Protein AF-A0A1W9TL95-F1 (afdb_monomer_lite)

pLDDT: mean 80.39, std 17.52, range [37.44, 97.69]

Structure (mmCIF, N/CA/C/O backbone):
data_AF-A0A1W9TL95-F1
#
_entry.id   AF-A0A1W9TL95-F1
#
loop_
_atom_site.group_PDB
_atom_site.id
_atom_site.type_symbol
_atom_site.label_atom_id
_atom_site.label_alt_id
_atom_site.label_comp_id
_atom_site.label_asym_id
_atom_site.label_entity_id
_atom_site.label_seq_id
_atom_site.pdbx_PDB_ins_code
_atom_site.Cartn_x
_atom_site.Cartn_y
_atom_site.Cartn_z
_atom_site.occupancy
_atom_site.B_iso_or_equiv
_atom_site.auth_seq_id
_atom_site.auth_comp_id
_atom_site.auth_asym_id
_atom_site.auth_atom_id
_atom_site.pdbx_PDB_model_num
ATOM 1 N N . MET A 1 1 ? 58.062 12.769 -72.456 1.00 78.00 1 MET A N 1
ATOM 2 C CA . MET A 1 1 ? 57.860 13.323 -71.099 1.00 78.00 1 MET A CA 1
ATOM 3 C C . MET A 1 1 ? 56.479 13.954 -70.955 1.00 78.00 1 MET A C 1
ATOM 5 O O . MET A 1 1 ? 55.714 13.488 -70.127 1.00 78.00 1 MET A O 1
ATOM 9 N N . GLU A 1 2 ? 56.095 14.907 -71.807 1.00 88.25 2 GLU A N 1
ATOM 10 C CA . GLU A 1 2 ? 54.800 15.620 -71.715 1.00 88.25 2 GLU A CA 1
ATOM 11 C C . GLU A 1 2 ? 53.556 14.712 -71.725 1.00 88.25 2 GLU A C 1
ATOM 13 O O . GLU A 1 2 ? 52.684 14.845 -70.870 1.00 88.25 2 GLU A O 1
ATOM 18 N N . LYS A 1 3 ? 53.498 13.715 -72.622 1.00 90.19 3 LYS A N 1
ATOM 19 C CA . LYS A 1 3 ? 52.373 12.758 -72.678 1.00 90.19 3 LYS A CA 1
ATOM 20 C C . LYS A 1 3 ? 52.212 11.932 -71.394 1.00 90.19 3 LYS A C 1
ATOM 22 O O . LYS A 1 3 ? 51.095 11.588 -71.029 1.00 90.19 3 LYS A O 1
ATOM 27 N N . LEU A 1 4 ? 53.313 11.632 -70.702 1.00 90.00 4 LEU A N 1
ATOM 28 C CA . LEU A 1 4 ? 53.300 10.856 -69.458 1.00 90.00 4 LEU A CA 1
ATOM 29 C C . LEU A 1 4 ? 52.740 11.691 -68.297 1.00 90.00 4 LEU A C 1
ATOM 31 O O . LEU A 1 4 ? 51.925 11.198 -67.525 1.00 90.00 4 LEU A O 1
ATOM 35 N N . ILE A 1 5 ? 53.105 12.976 -68.237 1.00 90.81 5 ILE A N 1
ATOM 36 C CA . ILE A 1 5 ? 52.559 13.937 -67.265 1.00 90.81 5 ILE A CA 1
ATOM 37 C C . ILE A 1 5 ? 51.045 14.097 -67.463 1.00 90.81 5 ILE A C 1
ATOM 39 O O . ILE A 1 5 ? 50.292 14.081 -66.492 1.00 90.81 5 ILE A O 1
ATOM 43 N N . LEU A 1 6 ? 50.587 14.178 -68.717 1.00 93.00 6 LEU A N 1
ATOM 44 C CA . LEU A 1 6 ? 49.164 14.291 -69.041 1.00 93.00 6 LEU A CA 1
ATOM 45 C C . LEU A 1 6 ? 48.363 13.048 -68.609 1.00 93.00 6 LEU A C 1
ATOM 47 O O . LEU A 1 6 ? 47.299 13.186 -68.011 1.00 93.00 6 LEU A O 1
ATOM 51 N N . ILE A 1 7 ? 48.894 11.841 -68.835 1.00 93.00 7 ILE A N 1
ATOM 52 C CA . ILE A 1 7 ? 48.259 10.586 -68.394 1.00 93.00 7 ILE A CA 1
ATOM 53 C C . ILE A 1 7 ? 48.164 10.520 -66.862 1.00 93.00 7 ILE A C 1
ATOM 55 O O . ILE A 1 7 ? 47.112 10.170 -66.327 1.00 93.00 7 ILE A O 1
ATOM 59 N N . ILE A 1 8 ? 49.228 10.901 -66.148 1.00 92.56 8 ILE A N 1
ATOM 60 C CA . ILE A 1 8 ? 49.240 10.933 -64.677 1.00 92.56 8 ILE A CA 1
ATOM 61 C C . ILE A 1 8 ? 48.211 11.941 -64.146 1.00 92.56 8 ILE A C 1
ATOM 63 O O . ILE A 1 8 ? 47.468 11.622 -63.220 1.00 92.56 8 ILE A O 1
ATOM 67 N N . GLY A 1 9 ? 48.111 13.127 -64.756 1.00 92.19 9 GLY A N 1
ATOM 68 C CA . GLY A 1 9 ? 47.120 14.140 -64.380 1.00 92.19 9 GLY A CA 1
ATOM 69 C C . GLY A 1 9 ? 45.675 13.654 -64.539 1.00 92.19 9 GLY A C 1
ATOM 70 O O . GLY A 1 9 ? 44.853 13.853 -63.643 1.00 92.19 9 GLY A O 1
ATOM 71 N N . ILE A 1 10 ? 45.380 12.946 -65.635 1.00 9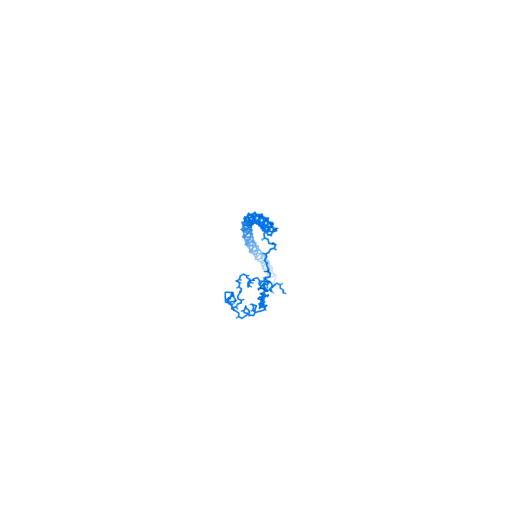3.44 10 ILE A N 1
ATOM 72 C CA . ILE A 1 10 ? 44.067 12.320 -65.857 1.00 93.44 10 ILE A CA 1
ATOM 73 C C . ILE A 1 10 ? 43.791 11.258 -64.788 1.00 93.44 10 ILE A C 1
ATOM 75 O O . ILE A 1 10 ? 42.703 11.230 -64.214 1.00 93.44 10 ILE A O 1
ATOM 79 N N . PHE A 1 11 ? 44.778 10.418 -64.470 1.00 93.50 11 PHE A N 1
ATOM 80 C CA . PHE A 1 11 ? 44.615 9.358 -63.477 1.00 93.50 11 PHE A CA 1
ATOM 81 C C . PHE A 1 11 ? 44.341 9.913 -62.073 1.00 93.50 11 PHE A C 1
ATOM 83 O O . PHE A 1 11 ? 43.449 9.425 -61.383 1.00 93.50 11 PHE A O 1
ATOM 90 N N . ILE A 1 12 ? 45.045 10.977 -61.672 1.00 92.88 12 ILE A N 1
ATOM 91 C CA . ILE A 1 12 ? 44.816 11.664 -60.393 1.00 92.88 12 ILE A CA 1
ATOM 92 C C . ILE A 1 12 ? 43.401 12.249 -60.344 1.00 92.88 12 ILE A C 1
ATOM 94 O O . ILE A 1 12 ? 42.707 12.068 -59.348 1.00 92.88 12 ILE A O 1
ATOM 98 N N . SER A 1 13 ? 42.942 12.890 -61.423 1.00 90.12 13 SER A N 1
ATOM 99 C CA . SER A 1 13 ? 41.594 13.466 -61.487 1.00 90.12 13 SER A CA 1
ATOM 100 C C . SER A 1 13 ? 40.501 12.397 -61.352 1.00 90.12 13 SER A C 1
ATOM 102 O O . SER A 1 13 ? 39.572 12.556 -60.556 1.00 90.12 13 SER A O 1
ATOM 104 N N . ILE A 1 14 ? 40.651 11.268 -62.054 1.00 92.25 14 ILE A N 1
ATOM 105 C CA . ILE A 1 14 ? 39.731 10.124 -61.956 1.00 92.25 14 ILE A CA 1
ATOM 106 C C . ILE A 1 14 ? 39.761 9.524 -60.544 1.00 92.25 14 ILE A C 1
ATOM 108 O O . ILE A 1 14 ? 38.710 9.237 -59.969 1.00 92.25 14 ILE A O 1
ATOM 112 N N . PHE A 1 15 ? 40.949 9.375 -59.954 1.00 91.62 15 PHE A N 1
ATOM 113 C CA . PHE A 1 15 ? 41.109 8.842 -58.604 1.00 91.62 15 PHE A CA 1
ATOM 114 C C . PHE A 1 15 ? 40.469 9.750 -57.541 1.00 91.62 15 PHE A C 1
ATOM 116 O O . PHE A 1 15 ? 39.756 9.266 -56.662 1.00 91.62 15 PHE A O 1
ATOM 123 N N . SER A 1 16 ? 40.635 11.073 -57.650 1.00 89.25 16 SER A N 1
ATOM 124 C CA . SER A 1 16 ? 39.963 12.040 -56.774 1.00 89.25 16 SER A CA 1
ATOM 125 C C . SER A 1 16 ? 38.438 11.974 -56.900 1.00 89.25 16 SER A C 1
ATOM 127 O O . SER A 1 16 ? 37.739 12.036 -55.887 1.00 89.25 16 SER A O 1
ATOM 129 N N . LEU A 1 17 ? 37.910 11.796 -58.116 1.00 89.06 17 LEU A N 1
ATOM 130 C CA . LEU A 1 17 ? 36.471 11.645 -58.343 1.00 89.06 17 LEU A CA 1
ATOM 131 C C . LEU A 1 17 ? 35.924 10.360 -57.696 1.00 89.06 17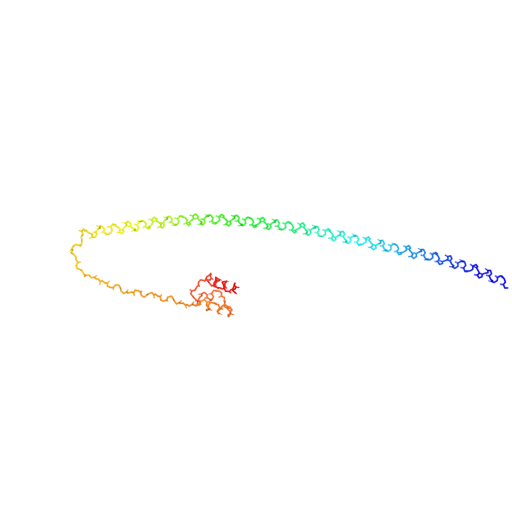 LEU A C 1
ATOM 133 O O . LEU A 1 17 ? 34.884 10.395 -57.034 1.00 89.06 17 LEU A O 1
ATOM 137 N N . LEU A 1 18 ? 36.650 9.244 -57.824 1.00 86.56 18 LEU A N 1
ATOM 138 C CA . LEU A 1 18 ? 36.310 7.968 -57.185 1.00 86.56 18 LEU A CA 1
ATOM 139 C C . LEU A 1 18 ? 36.278 8.082 -55.655 1.00 86.56 18 LEU A C 1
ATOM 141 O O . LEU A 1 18 ? 35.328 7.613 -55.029 1.00 86.56 18 LEU A O 1
ATOM 145 N N . LEU A 1 19 ? 37.255 8.757 -55.039 1.00 86.75 19 LEU A N 1
ATOM 146 C CA . LEU A 1 19 ? 37.269 8.976 -53.586 1.00 86.75 19 LEU A CA 1
ATOM 147 C C . LEU A 1 19 ? 36.057 9.782 -53.094 1.00 86.75 19 LEU A C 1
ATOM 149 O O . LEU A 1 19 ? 35.512 9.483 -52.027 1.00 86.75 19 LEU A O 1
ATOM 153 N N . ILE A 1 20 ? 35.603 10.777 -53.864 1.00 83.00 20 ILE A N 1
ATOM 154 C CA . ILE A 1 20 ? 34.402 11.561 -53.538 1.00 83.00 20 ILE A CA 1
ATOM 155 C C . ILE A 1 20 ? 33.140 10.689 -53.616 1.00 83.00 20 ILE A C 1
ATOM 157 O O . ILE A 1 20 ? 32.278 10.801 -52.741 1.00 83.00 20 ILE A O 1
ATOM 161 N N . LEU A 1 21 ? 33.039 9.807 -54.617 1.00 81.19 21 LEU A N 1
ATOM 162 C CA . LEU A 1 21 ? 31.922 8.864 -54.752 1.00 81.19 21 LEU A CA 1
ATOM 163 C C . LEU A 1 21 ? 31.870 7.890 -53.565 1.00 81.19 21 LEU A C 1
ATOM 165 O O . LEU A 1 21 ? 30.857 7.842 -52.867 1.00 81.19 21 LEU A O 1
ATOM 169 N N . PHE A 1 22 ? 32.986 7.232 -53.233 1.00 80.56 22 PHE A N 1
ATOM 170 C CA . PHE A 1 22 ? 33.051 6.323 -52.079 1.00 80.56 22 PHE A CA 1
ATOM 171 C C . PHE A 1 22 ? 32.797 7.024 -50.733 1.00 80.56 22 PHE A C 1
ATOM 173 O O . PHE A 1 22 ? 32.250 6.427 -49.805 1.00 80.56 22 PHE A O 1
ATOM 180 N N . SER A 1 23 ? 33.167 8.302 -50.606 1.00 75.00 23 SER A N 1
ATOM 181 C CA . SER A 1 23 ? 32.905 9.087 -49.392 1.00 75.00 23 SER A CA 1
ATOM 182 C C . SER A 1 23 ? 31.423 9.434 -49.214 1.00 75.00 23 SER A C 1
ATOM 184 O O . SER A 1 23 ? 30.957 9.560 -48.079 1.00 75.00 23 SER A O 1
ATOM 186 N N . LYS A 1 24 ? 30.665 9.593 -50.309 1.00 72.81 24 LYS A N 1
ATOM 187 C CA . LYS A 1 24 ? 29.214 9.836 -50.251 1.00 72.81 24 LYS A CA 1
ATOM 188 C C . LYS A 1 24 ? 28.451 8.599 -49.785 1.00 72.81 24 LYS A C 1
ATOM 190 O O . LYS A 1 24 ? 27.564 8.739 -48.943 1.00 72.81 24 LYS A O 1
ATOM 195 N N . ASP A 1 25 ? 28.838 7.416 -50.251 1.00 69.69 25 ASP A N 1
ATOM 196 C CA . ASP A 1 25 ? 28.181 6.167 -49.854 1.00 69.69 25 ASP A CA 1
ATOM 197 C C . ASP A 1 25 ? 28.369 5.877 -48.363 1.00 69.69 25 ASP A C 1
ATOM 199 O O . ASP A 1 25 ? 27.389 5.609 -47.670 1.00 69.69 25 ASP A O 1
ATOM 203 N N . LYS A 1 26 ? 29.583 6.075 -47.826 1.00 71.94 26 LYS A N 1
ATOM 204 C CA . LYS A 1 26 ? 29.847 5.941 -46.379 1.00 71.94 26 LYS A CA 1
ATOM 205 C C . LYS A 1 26 ? 29.021 6.905 -45.523 1.00 71.94 26 LYS A C 1
ATOM 207 O O . LYS A 1 26 ? 28.575 6.551 -44.435 1.00 71.94 26 LYS A O 1
ATOM 212 N N . LYS A 1 27 ? 28.806 8.141 -45.994 1.00 70.88 27 LYS A N 1
ATOM 213 C CA . LYS A 1 27 ? 27.940 9.101 -45.289 1.00 70.88 27 LYS A CA 1
ATOM 214 C C . LYS A 1 27 ? 26.485 8.642 -45.299 1.00 70.88 27 LYS A C 1
ATOM 216 O O . LYS A 1 27 ? 25.827 8.731 -44.269 1.00 70.88 27 LYS A O 1
ATOM 221 N N . LYS A 1 28 ? 25.994 8.128 -46.430 1.00 72.38 28 LYS A N 1
ATOM 222 C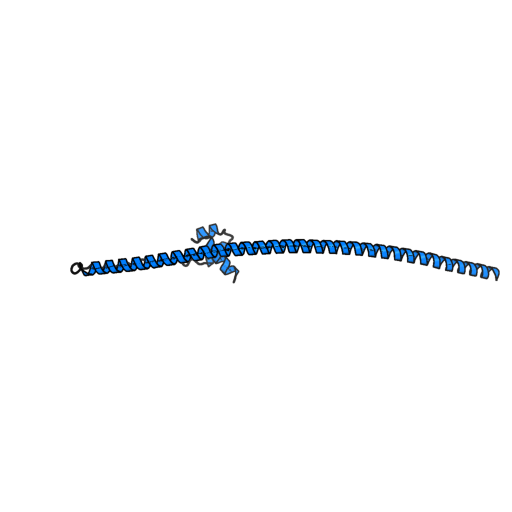 CA . LYS A 1 28 ? 24.617 7.639 -46.555 1.00 72.38 28 LYS A CA 1
ATOM 223 C C . LYS A 1 28 ? 24.357 6.424 -45.659 1.00 72.38 28 LYS A C 1
ATOM 225 O O . LYS A 1 28 ? 23.332 6.404 -44.988 1.00 72.38 28 LYS A O 1
ATOM 230 N N . THR A 1 29 ? 25.287 5.467 -45.594 1.00 70.88 29 THR A N 1
ATOM 231 C CA . THR A 1 29 ? 25.170 4.297 -44.703 1.00 70.88 29 THR A CA 1
ATOM 232 C C . THR A 1 29 ? 25.194 4.693 -43.229 1.00 70.88 29 THR A C 1
ATOM 234 O O . THR A 1 29 ? 24.380 4.202 -42.459 1.00 70.88 29 THR A O 1
ATOM 237 N N . ASN A 1 30 ? 26.055 5.638 -42.833 1.00 69.38 30 ASN A N 1
ATOM 238 C CA . ASN A 1 30 ? 26.096 6.114 -41.446 1.00 69.38 30 ASN A CA 1
ATOM 239 C C . ASN A 1 30 ? 24.809 6.851 -41.043 1.00 69.38 30 ASN A C 1
ATOM 241 O O . ASN A 1 30 ? 24.344 6.696 -39.920 1.00 69.38 30 ASN A O 1
ATOM 245 N N . ILE A 1 31 ? 24.222 7.638 -41.951 1.00 73.44 31 ILE A N 1
ATOM 246 C CA . ILE A 1 31 ? 22.945 8.322 -41.698 1.00 73.44 31 ILE A CA 1
ATOM 247 C C . ILE A 1 31 ? 21.804 7.306 -41.552 1.00 73.44 31 ILE A C 1
ATOM 249 O O . ILE A 1 31 ? 20.981 7.461 -40.656 1.00 73.44 31 ILE A O 1
ATOM 253 N N . LEU A 1 32 ? 21.763 6.264 -42.393 1.00 75.81 32 LEU A N 1
ATOM 254 C CA . LEU A 1 32 ? 20.730 5.226 -42.307 1.00 75.81 32 LEU A CA 1
ATOM 255 C C . LEU A 1 32 ? 20.806 4.469 -40.973 1.00 75.81 32 LEU A C 1
ATOM 257 O O . LEU A 1 32 ? 19.805 4.393 -40.269 1.00 75.81 32 LEU A O 1
ATOM 261 N N . ASN A 1 33 ? 22.005 4.016 -40.589 1.00 77.12 33 ASN A N 1
ATOM 262 C CA . ASN A 1 33 ? 22.218 3.298 -39.330 1.00 77.12 33 ASN A CA 1
ATOM 263 C C . ASN A 1 33 ? 21.869 4.165 -38.111 1.00 77.12 33 ASN A C 1
ATOM 265 O O . ASN A 1 33 ? 21.245 3.686 -37.173 1.00 77.12 33 ASN A O 1
ATOM 269 N N . ASN A 1 34 ? 22.231 5.452 -38.120 1.00 78.75 34 ASN A N 1
ATOM 270 C CA . ASN A 1 34 ? 21.892 6.356 -37.018 1.00 78.75 34 ASN A CA 1
ATOM 271 C C . ASN A 1 34 ? 20.378 6.590 -36.905 1.00 78.75 34 ASN A C 1
ATOM 273 O O . ASN A 1 34 ? 19.864 6.701 -35.795 1.00 78.75 34 ASN A O 1
ATOM 277 N N . ASN A 1 35 ? 19.664 6.653 -38.032 1.00 82.12 35 ASN A N 1
ATOM 278 C CA . ASN A 1 35 ? 18.208 6.778 -38.031 1.00 82.12 35 ASN A CA 1
ATOM 279 C C . ASN A 1 35 ? 17.532 5.493 -37.530 1.00 82.12 35 ASN A C 1
ATOM 281 O O . ASN A 1 35 ? 16.556 5.577 -36.793 1.00 82.12 35 ASN A O 1
ATOM 285 N N . GLU A 1 36 ? 18.051 4.317 -37.893 1.00 85.31 36 GLU A N 1
ATOM 286 C CA . GLU A 1 36 ? 17.560 3.032 -37.378 1.00 85.31 36 GLU A CA 1
ATOM 287 C C . GLU A 1 36 ? 17.754 2.923 -35.862 1.00 85.31 36 GLU A C 1
ATOM 289 O O . GLU A 1 36 ? 16.785 2.652 -35.156 1.00 85.31 36 GLU A O 1
ATOM 294 N N . ILE A 1 37 ? 18.949 3.254 -35.355 1.00 85.88 37 ILE A N 1
ATOM 295 C CA . ILE A 1 37 ? 19.232 3.291 -33.911 1.00 85.88 37 ILE A CA 1
ATOM 296 C C . ILE A 1 37 ? 18.308 4.291 -33.201 1.00 85.88 37 ILE A C 1
ATOM 298 O O . ILE A 1 37 ? 17.777 3.990 -32.137 1.00 85.88 37 ILE A O 1
ATOM 302 N N . SER A 1 38 ? 18.082 5.476 -33.781 1.00 89.94 38 SER A N 1
ATOM 303 C CA . SER A 1 38 ? 17.174 6.475 -33.200 1.00 89.94 38 SER A CA 1
ATOM 304 C C . SER A 1 38 ? 15.734 5.963 -33.117 1.00 89.94 38 SER A C 1
ATOM 306 O O . SER A 1 38 ? 15.080 6.158 -32.096 1.00 89.94 38 SER A O 1
ATOM 308 N N . ASN A 1 39 ? 15.244 5.292 -34.162 1.00 90.38 39 ASN A N 1
ATOM 309 C CA . ASN A 1 39 ? 13.892 4.735 -34.187 1.00 90.38 39 ASN A CA 1
ATOM 310 C C . ASN A 1 39 ? 13.724 3.592 -33.175 1.00 90.38 39 ASN A C 1
ATOM 312 O O . ASN A 1 39 ? 12.688 3.503 -32.520 1.00 90.38 39 ASN A O 1
ATOM 316 N N . GLU A 1 40 ? 14.731 2.728 -33.036 1.00 93.19 40 GLU A N 1
ATOM 317 C CA . GLU A 1 40 ? 14.739 1.656 -32.035 1.00 93.19 40 GLU A CA 1
ATOM 318 C C . GLU A 1 40 ? 14.672 2.234 -30.615 1.00 93.19 40 GLU A C 1
ATOM 320 O O . GLU A 1 40 ? 13.820 1.838 -29.821 1.00 93.19 40 GLU A O 1
ATOM 325 N N . LEU A 1 41 ? 15.473 3.265 -30.334 1.00 92.31 41 LEU A N 1
ATOM 326 C CA . LEU A 1 41 ? 15.485 3.939 -29.034 1.00 92.31 41 LEU A CA 1
ATOM 327 C C . LEU A 1 41 ? 14.151 4.642 -28.722 1.00 92.31 41 LEU A C 1
ATOM 329 O O . LEU A 1 41 ? 13.696 4.648 -27.577 1.00 92.31 41 LEU A O 1
ATOM 333 N N . GLU A 1 42 ? 13.498 5.224 -29.732 1.00 93.69 42 GLU A N 1
ATOM 334 C CA . GLU A 1 42 ? 12.162 5.815 -29.588 1.00 93.69 42 GLU A CA 1
ATOM 335 C C . GLU A 1 42 ? 11.088 4.765 -29.271 1.00 93.69 42 GLU A C 1
ATOM 337 O O . GLU A 1 42 ? 10.197 5.024 -28.451 1.00 93.69 42 GLU A O 1
ATOM 342 N N . LEU A 1 43 ? 11.168 3.582 -29.889 1.00 94.44 43 LEU A N 1
ATOM 343 C CA . LEU A 1 43 ? 10.261 2.467 -29.610 1.00 94.44 43 LEU A CA 1
ATOM 344 C C . LEU A 1 43 ? 10.452 1.943 -28.185 1.00 94.44 43 LEU A C 1
ATOM 346 O O . LEU A 1 43 ? 9.472 1.848 -27.446 1.00 94.44 43 LEU A O 1
ATOM 350 N N . GLU A 1 44 ? 11.694 1.697 -27.766 1.00 93.94 44 GLU A N 1
ATOM 351 C CA . GLU A 1 44 ? 11.999 1.269 -26.396 1.00 93.94 44 GLU A CA 1
ATOM 352 C C . GLU A 1 44 ? 11.516 2.291 -25.360 1.00 93.94 44 GLU A C 1
ATOM 354 O O . GLU A 1 44 ? 10.884 1.932 -24.363 1.00 93.94 44 GLU A O 1
ATOM 359 N N . TYR A 1 45 ? 11.747 3.585 -25.610 1.00 95.19 45 TYR A N 1
ATOM 360 C CA . TYR A 1 45 ? 11.279 4.647 -24.722 1.00 95.19 45 TYR A CA 1
ATOM 361 C C . TYR A 1 45 ? 9.750 4.682 -24.622 1.00 95.19 45 TYR A C 1
ATOM 363 O O . TYR A 1 45 ? 9.192 4.872 -23.536 1.00 95.19 45 TYR A O 1
ATOM 371 N N . ARG A 1 46 ? 9.048 4.489 -25.744 1.00 95.75 46 ARG A N 1
ATOM 372 C CA . ARG A 1 46 ? 7.584 4.427 -25.771 1.00 95.75 46 ARG A CA 1
ATOM 373 C C . ARG A 1 46 ? 7.059 3.226 -24.987 1.00 95.75 46 ARG A C 1
ATOM 375 O O . ARG A 1 46 ? 6.102 3.389 -24.229 1.00 95.75 46 ARG A O 1
ATOM 382 N N . ASP A 1 47 ? 7.670 2.060 -25.144 1.00 96.75 47 ASP A N 1
ATOM 383 C CA . ASP A 1 47 ? 7.262 0.849 -24.434 1.00 96.75 47 ASP A CA 1
ATOM 384 C C . ASP A 1 47 ? 7.507 0.976 -22.933 1.00 96.75 47 ASP A C 1
ATOM 386 O O . ASP A 1 47 ? 6.599 0.714 -22.140 1.00 96.75 47 ASP A O 1
ATOM 390 N N . LEU A 1 48 ? 8.670 1.495 -22.533 1.00 96.50 48 LEU A N 1
ATOM 391 C CA . LEU A 1 48 ? 8.963 1.792 -21.133 1.00 96.50 48 LEU A CA 1
ATOM 392 C C . LEU A 1 48 ? 7.955 2.792 -20.554 1.00 96.50 48 LEU A C 1
ATOM 394 O O . LEU A 1 48 ? 7.428 2.594 -19.460 1.00 96.50 48 LEU A O 1
ATOM 398 N N . LYS A 1 49 ? 7.628 3.851 -21.301 1.00 97.12 49 LYS A N 1
ATOM 399 C CA . LYS A 1 49 ? 6.618 4.830 -20.889 1.00 97.12 49 LYS A CA 1
ATOM 400 C C . LYS A 1 49 ? 5.247 4.181 -20.682 1.00 97.12 49 LYS A C 1
ATOM 402 O O . LYS A 1 49 ? 4.574 4.511 -19.708 1.00 97.12 49 LYS A O 1
ATOM 407 N N . ASN A 1 50 ? 4.834 3.268 -21.560 1.00 97.31 50 ASN A N 1
ATOM 408 C CA . ASN A 1 50 ? 3.567 2.550 -21.410 1.00 97.31 50 ASN A CA 1
ATOM 409 C C . ASN A 1 50 ? 3.577 1.649 -20.169 1.00 97.31 50 ASN A C 1
ATOM 411 O O . ASN A 1 50 ? 2.635 1.707 -19.383 1.00 97.31 50 ASN A O 1
ATOM 415 N N . GLN A 1 51 ? 4.665 0.911 -19.931 1.00 97.62 51 GLN A N 1
ATOM 416 C CA . GLN A 1 51 ? 4.820 0.082 -18.731 1.00 97.62 51 GLN A CA 1
ATOM 417 C C . GLN A 1 51 ? 4.741 0.915 -17.445 1.00 97.62 51 GLN A C 1
ATOM 419 O O . GLN A 1 51 ? 4.057 0.529 -16.501 1.00 97.62 51 GLN A O 1
ATOM 424 N N . ILE A 1 52 ? 5.380 2.092 -17.414 1.00 96.75 52 ILE A N 1
ATOM 425 C CA . ILE A 1 52 ? 5.293 3.014 -16.271 1.00 96.75 52 ILE A CA 1
ATOM 426 C C . ILE A 1 52 ? 3.853 3.496 -16.066 1.00 96.75 52 ILE A C 1
ATOM 428 O O . ILE A 1 52 ? 3.384 3.570 -14.928 1.00 96.75 52 ILE A O 1
ATOM 432 N N . LEU A 1 53 ? 3.137 3.833 -17.143 1.00 97.19 53 LEU A N 1
ATOM 433 C CA . LEU A 1 53 ? 1.743 4.270 -17.054 1.00 97.19 53 LEU A CA 1
ATOM 434 C C . LEU A 1 53 ? 0.834 3.162 -16.517 1.00 97.19 53 LEU A C 1
ATOM 436 O O . LEU A 1 53 ? -0.014 3.438 -15.667 1.00 97.19 53 LEU A O 1
ATOM 440 N N . ASP A 1 54 ? 1.023 1.926 -16.969 1.00 97.62 54 ASP A N 1
ATOM 441 C CA . ASP A 1 54 ? 0.234 0.788 -16.504 1.00 97.62 54 ASP A CA 1
ATOM 442 C C . ASP A 1 54 ? 0.549 0.450 -15.045 1.00 97.62 54 ASP A C 1
ATOM 444 O O . ASP A 1 54 ? -0.374 0.346 -14.235 1.00 97.62 54 ASP A O 1
ATOM 448 N N . LEU A 1 55 ? 1.828 0.447 -14.658 1.00 97.31 55 LEU A N 1
ATOM 449 C CA . LEU A 1 55 ? 2.232 0.274 -13.262 1.00 97.31 55 LEU A CA 1
ATOM 450 C C . LEU A 1 55 ? 1.650 1.371 -12.360 1.00 97.31 55 LEU A C 1
ATOM 452 O O . LEU A 1 55 ? 1.163 1.096 -11.266 1.00 97.31 55 LEU A O 1
ATOM 456 N N . THR A 1 56 ? 1.638 2.620 -12.830 1.00 96.94 56 THR A N 1
ATOM 457 C CA . THR A 1 56 ? 1.043 3.745 -12.092 1.00 96.94 56 THR A CA 1
ATOM 458 C C . THR A 1 56 ? -0.465 3.554 -11.910 1.00 96.94 56 THR A C 1
ATOM 460 O O . THR A 1 56 ? -1.008 3.841 -10.841 1.00 96.94 56 THR A O 1
ATOM 463 N N . ARG A 1 57 ? -1.167 3.052 -12.932 1.00 97.50 57 ARG A N 1
ATOM 464 C CA . ARG A 1 57 ? -2.603 2.746 -12.840 1.00 97.50 57 ARG A CA 1
ATOM 465 C C . ARG A 1 57 ? -2.875 1.618 -11.853 1.00 97.50 57 ARG A C 1
ATOM 467 O O . ARG A 1 57 ? -3.782 1.753 -11.032 1.00 97.50 57 ARG A O 1
ATOM 474 N N . GLU A 1 58 ? -2.106 0.535 -11.909 1.00 96.75 58 GLU A N 1
ATOM 475 C CA . GLU A 1 58 ? -2.237 -0.596 -10.984 1.00 96.75 58 GLU A CA 1
ATOM 476 C C . GLU A 1 58 ? -1.936 -0.193 -9.543 1.00 96.75 58 GLU A C 1
ATOM 478 O O . GLU A 1 58 ? -2.691 -0.545 -8.631 1.00 96.75 58 GLU A O 1
ATOM 483 N N . PHE A 1 59 ? -0.890 0.611 -9.341 1.00 97.62 59 PHE A N 1
ATOM 484 C CA . PHE A 1 59 ? -0.557 1.174 -8.041 1.00 97.62 59 PHE A CA 1
ATOM 485 C C . PHE A 1 59 ? -1.713 2.011 -7.496 1.00 97.62 59 PHE A C 1
ATOM 487 O O . PHE A 1 59 ? -2.182 1.750 -6.392 1.00 97.62 59 PHE A O 1
ATOM 494 N N . ASN A 1 60 ? -2.239 2.952 -8.284 1.00 96.81 60 ASN A N 1
ATOM 495 C CA . ASN A 1 60 ? -3.360 3.793 -7.862 1.00 96.81 60 ASN A CA 1
ATOM 496 C C . ASN A 1 60 ? -4.618 2.970 -7.560 1.00 96.81 60 ASN A C 1
ATOM 498 O O . ASN A 1 60 ? -5.314 3.236 -6.582 1.00 96.81 60 ASN A O 1
ATOM 502 N N . ARG A 1 61 ? -4.907 1.941 -8.363 1.00 97.25 61 ARG A N 1
ATOM 503 C CA . ARG A 1 61 ? -6.039 1.039 -8.124 1.00 97.25 61 ARG A CA 1
ATOM 504 C C . ARG A 1 61 ? -5.881 0.276 -6.808 1.00 97.25 61 ARG A C 1
ATOM 506 O O . ARG A 1 61 ? -6.837 0.189 -6.042 1.00 97.25 61 ARG A O 1
ATOM 513 N N . THR A 1 62 ? -4.685 -0.243 -6.547 1.00 96.19 62 THR A N 1
ATOM 514 C CA . THR A 1 62 ? -4.372 -1.000 -5.327 1.00 96.19 62 THR A CA 1
ATOM 515 C C . THR A 1 62 ? -4.376 -0.096 -4.100 1.00 96.19 62 THR A C 1
ATOM 517 O O . THR A 1 62 ? -4.959 -0.450 -3.080 1.00 96.19 62 THR A O 1
ATOM 520 N N . ALA A 1 63 ? -3.792 1.098 -4.207 1.00 95.94 63 ALA A N 1
ATOM 521 C CA . ALA A 1 63 ? -3.798 2.098 -3.149 1.00 95.94 63 ALA A CA 1
ATOM 522 C C . ALA A 1 63 ? -5.232 2.495 -2.781 1.00 95.94 63 ALA A C 1
ATOM 524 O O . ALA A 1 63 ? -5.592 2.425 -1.613 1.00 95.94 63 ALA A O 1
ATOM 525 N N . ASN A 1 64 ? -6.077 2.804 -3.769 1.00 96.81 64 ASN A N 1
ATOM 526 C CA . ASN A 1 64 ? -7.480 3.146 -3.526 1.00 96.81 64 ASN A CA 1
ATOM 527 C C . ASN A 1 64 ? -8.261 1.991 -2.890 1.00 96.81 64 ASN A C 1
ATOM 529 O O . ASN A 1 64 ? -9.038 2.216 -1.968 1.00 96.81 64 ASN A O 1
ATOM 533 N N . PHE A 1 65 ? -8.045 0.754 -3.348 1.00 97.69 65 PHE A N 1
ATOM 534 C CA . PHE A 1 65 ? -8.668 -0.418 -2.734 1.00 97.69 65 PHE A CA 1
ATOM 535 C C . PHE A 1 65 ? -8.261 -0.568 -1.262 1.00 97.69 65 PHE A C 1
ATOM 537 O O . PHE A 1 65 ? -9.117 -0.770 -0.405 1.00 97.69 65 PHE A O 1
ATOM 544 N N . ASN A 1 66 ? -6.971 -0.413 -0.962 1.00 96.44 66 ASN A N 1
ATOM 545 C CA . ASN A 1 66 ? -6.461 -0.507 0.401 1.00 96.44 66 ASN A CA 1
ATOM 546 C C . ASN A 1 66 ? -6.983 0.625 1.291 1.00 96.44 66 ASN A C 1
ATOM 548 O O . ASN A 1 66 ? -7.336 0.364 2.437 1.00 96.44 66 ASN A O 1
ATOM 552 N N . THR A 1 67 ? -7.070 1.854 0.776 1.00 96.81 67 THR A N 1
ATOM 553 C CA . THR A 1 67 ? -7.665 2.986 1.499 1.00 96.81 67 THR A CA 1
ATOM 554 C C . THR A 1 67 ? -9.123 2.701 1.838 1.00 96.81 67 THR A C 1
ATOM 556 O O . THR A 1 67 ? -9.492 2.768 3.004 1.00 96.81 67 THR A O 1
ATOM 559 N N . ASN A 1 68 ? -9.924 2.270 0.859 1.00 96.69 68 ASN A N 1
ATOM 560 C CA . ASN A 1 68 ? -11.329 1.935 1.095 1.00 96.69 68 ASN A CA 1
ATOM 561 C C . ASN A 1 68 ? -11.480 0.807 2.124 1.00 96.69 68 ASN A C 1
ATOM 563 O O . ASN A 1 68 ? -12.316 0.890 3.019 1.00 96.69 68 ASN A O 1
ATOM 567 N N . LEU A 1 69 ? -10.643 -0.231 2.040 1.00 97.69 69 LEU A N 1
ATOM 568 C CA . LEU A 1 69 ? -10.653 -1.328 3.005 1.00 97.69 69 LEU A CA 1
ATOM 569 C C . LEU A 1 69 ? -10.295 -0.846 4.420 1.00 97.69 69 LEU A C 1
ATOM 571 O O . LEU A 1 69 ? -10.893 -1.298 5.396 1.00 97.69 69 LEU A O 1
ATOM 575 N N . LEU A 1 70 ? -9.321 0.057 4.549 1.00 96.31 70 LEU A N 1
ATOM 576 C CA . LEU A 1 70 ? -8.956 0.651 5.836 1.00 96.31 70 LEU A CA 1
ATOM 577 C C . LEU A 1 70 ? -10.084 1.516 6.400 1.00 96.31 70 LEU A C 1
ATOM 579 O O . LEU A 1 70 ? -10.358 1.432 7.599 1.00 96.31 70 LEU A O 1
ATOM 583 N N . ASP A 1 71 ? -10.765 2.288 5.559 1.00 96.94 71 ASP A N 1
ATOM 584 C CA . ASP A 1 71 ? -11.916 3.097 5.960 1.00 96.94 71 ASP A CA 1
ATOM 585 C C . ASP A 1 71 ? -13.071 2.209 6.448 1.00 96.94 71 ASP A C 1
ATOM 587 O O . ASP A 1 71 ? -13.611 2.439 7.532 1.00 96.94 71 ASP A O 1
ATOM 591 N N . GLU A 1 72 ? -13.387 1.129 5.725 1.00 96.94 72 GLU A N 1
ATOM 592 C CA . GLU A 1 72 ? -14.392 0.137 6.135 1.00 96.94 72 GLU A CA 1
ATOM 593 C C . GLU A 1 72 ? -14.043 -0.514 7.480 1.00 96.94 72 GLU A C 1
ATOM 595 O O . GLU A 1 72 ? -14.892 -0.636 8.366 1.00 96.94 72 GLU A O 1
ATOM 600 N N . LYS A 1 73 ? -12.779 -0.913 7.673 1.00 96.50 73 LYS A N 1
ATOM 601 C CA . LYS A 1 73 ? -12.325 -1.503 8.942 1.00 96.50 73 LYS A CA 1
ATOM 602 C C . LYS A 1 73 ? -12.361 -0.499 10.086 1.00 96.50 73 LYS A C 1
ATOM 604 O O . LYS A 1 73 ? -12.705 -0.877 11.204 1.00 96.50 73 LYS A O 1
ATOM 609 N N . THR A 1 74 ? -12.045 0.761 9.815 1.00 96.94 74 THR A N 1
ATOM 610 C CA . THR A 1 74 ? -12.116 1.836 10.809 1.00 96.94 74 THR A CA 1
ATOM 611 C C . THR A 1 74 ? -13.561 2.091 11.227 1.00 96.94 74 THR A C 1
ATOM 613 O O . THR A 1 74 ? -13.840 2.181 12.422 1.00 96.94 74 THR A O 1
ATOM 616 N N . ALA A 1 75 ? -14.493 2.135 10.272 1.00 96.81 75 ALA A N 1
ATOM 617 C CA . ALA A 1 75 ? -15.919 2.270 10.555 1.00 96.81 75 ALA A CA 1
ATOM 618 C C . ALA A 1 75 ? -16.440 1.103 11.411 1.00 96.81 75 ALA A C 1
ATOM 620 O O . ALA A 1 75 ? -17.063 1.334 12.443 1.00 96.81 75 ALA A O 1
ATOM 621 N N . TYR A 1 76 ? -16.096 -0.135 11.047 1.00 97.44 76 TYR A N 1
ATOM 622 C CA . TYR A 1 76 ? -16.473 -1.328 11.810 1.00 97.44 76 TYR A CA 1
ATOM 623 C C . TYR A 1 76 ? -15.930 -1.320 13.248 1.00 97.44 76 TYR A C 1
ATOM 625 O O . TYR A 1 76 ? -16.637 -1.657 14.196 1.00 97.44 76 TYR A O 1
ATOM 633 N N . LEU A 1 77 ? -14.671 -0.912 13.440 1.00 96.88 77 LEU A N 1
ATOM 634 C CA . LEU A 1 77 ? -14.088 -0.799 14.779 1.00 96.88 77 LEU A CA 1
ATOM 635 C C . LEU A 1 77 ? -14.753 0.302 15.612 1.00 96.88 77 LEU A C 1
ATOM 637 O O . LEU A 1 77 ? -14.902 0.131 16.822 1.00 96.88 77 LEU A O 1
ATOM 641 N N . ASN A 1 78 ? -15.163 1.407 14.988 1.00 96.62 78 ASN A N 1
ATOM 642 C CA . ASN A 1 78 ? -15.907 2.460 15.673 1.00 96.62 78 ASN A CA 1
AT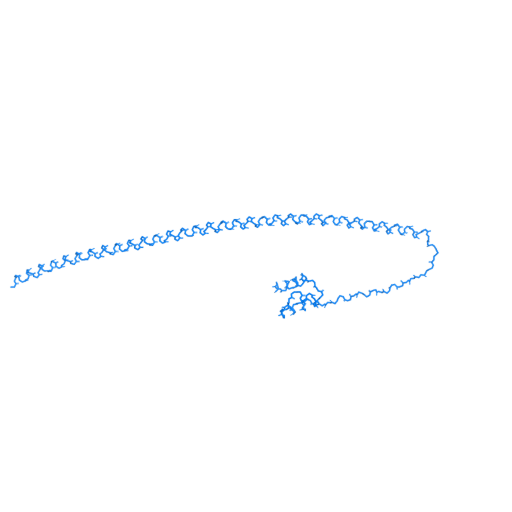OM 643 C C . ASN A 1 78 ? -17.296 1.981 16.109 1.00 96.62 78 ASN A C 1
ATOM 645 O O . ASN A 1 78 ? -17.675 2.238 17.246 1.00 96.62 78 ASN A O 1
ATOM 649 N N . GLU A 1 79 ? -18.003 1.223 15.272 1.00 96.75 79 GLU A N 1
ATOM 650 C CA . GLU A 1 79 ? -19.289 0.612 15.638 1.00 96.75 79 GLU A CA 1
ATOM 651 C C . GLU A 1 79 ? -19.136 -0.337 16.839 1.00 96.75 79 GLU A C 1
ATOM 653 O O . GLU A 1 79 ? -19.846 -0.212 17.836 1.00 96.75 79 GLU A O 1
ATOM 658 N N . ILE A 1 80 ? -18.129 -1.221 16.816 1.00 96.44 80 ILE A N 1
ATOM 659 C CA . ILE A 1 80 ? -17.823 -2.093 17.964 1.00 96.44 80 ILE A CA 1
ATOM 660 C C . ILE A 1 80 ? -17.509 -1.275 19.217 1.00 96.44 80 ILE A C 1
ATOM 662 O O . ILE A 1 80 ? -17.909 -1.645 20.324 1.00 96.44 80 ILE A O 1
ATOM 666 N N . ARG A 1 81 ? -16.747 -0.189 19.072 1.00 96.56 81 ARG A N 1
ATOM 667 C CA . ARG A 1 81 ? -16.398 0.678 20.195 1.00 96.56 81 ARG A CA 1
ATOM 668 C C . ARG A 1 81 ? -17.649 1.302 20.811 1.00 96.56 81 ARG A C 1
ATOM 670 O O . ARG A 1 81 ? -17.770 1.274 22.032 1.00 96.56 81 ARG A O 1
ATOM 677 N N . GLU A 1 82 ? -18.561 1.825 19.999 1.00 96.56 82 GLU A N 1
ATOM 678 C CA . GLU A 1 82 ? -19.826 2.400 20.471 1.00 96.56 82 GLU A CA 1
ATOM 679 C C . GLU A 1 82 ? -20.668 1.360 21.225 1.00 96.56 82 GLU A C 1
ATOM 681 O O . GLU A 1 82 ? -21.150 1.633 22.327 1.00 96.56 82 GLU A O 1
ATOM 686 N N . ASP A 1 83 ? -20.749 0.134 20.705 1.00 96.00 83 ASP A N 1
ATOM 687 C CA . ASP A 1 83 ? -21.400 -1.002 21.366 1.00 96.00 83 ASP A CA 1
ATOM 688 C C . ASP A 1 83 ? -20.780 -1.333 22.733 1.00 96.00 83 ASP A C 1
ATOM 690 O O . ASP A 1 83 ? -21.478 -1.648 23.706 1.00 96.00 83 ASP A O 1
ATOM 694 N N . ILE A 1 84 ? -19.447 -1.308 22.819 1.00 94.62 84 ILE A N 1
ATOM 695 C CA . ILE A 1 84 ? -18.717 -1.544 24.067 1.00 94.62 84 ILE A CA 1
ATOM 696 C C . ILE A 1 84 ? -18.985 -0.408 25.057 1.00 94.62 84 ILE A C 1
ATOM 698 O O . ILE A 1 84 ? -19.290 -0.687 26.219 1.00 94.62 84 ILE A O 1
ATOM 702 N N . ASP A 1 85 ? -18.921 0.845 24.612 1.00 95.44 85 ASP A N 1
ATOM 703 C CA . ASP A 1 85 ? -19.180 2.019 25.446 1.00 95.44 85 ASP A CA 1
ATOM 704 C C . ASP A 1 85 ? -20.619 1.988 25.999 1.00 95.44 85 ASP A C 1
ATOM 706 O O . ASP A 1 85 ? -20.840 2.221 27.195 1.00 95.44 85 ASP A O 1
ATOM 710 N N . GLU A 1 86 ? -21.603 1.586 25.187 1.00 95.56 86 GLU A N 1
ATOM 711 C CA . GLU A 1 86 ? -22.989 1.416 25.633 1.00 95.56 86 GLU A CA 1
ATOM 712 C C . GLU A 1 86 ? -23.124 0.302 26.690 1.00 95.56 86 GLU A C 1
ATOM 714 O O . GLU A 1 86 ? -23.806 0.466 27.712 1.00 95.56 86 GLU A O 1
ATOM 719 N N . LYS A 1 87 ? -22.439 -0.833 26.493 1.00 93.75 87 LYS A N 1
ATOM 720 C CA . LYS A 1 87 ? -22.411 -1.939 27.467 1.00 93.75 87 LYS A CA 1
ATOM 721 C C . LYS A 1 87 ? -21.752 -1.522 28.780 1.00 93.75 87 LYS A C 1
ATOM 723 O O . LYS A 1 87 ? -22.290 -1.830 29.845 1.00 93.75 87 LYS A O 1
ATOM 728 N N . ILE A 1 88 ? -20.640 -0.790 28.726 1.00 92.94 88 ILE A N 1
ATOM 729 C CA . ILE A 1 88 ? -19.965 -0.246 29.913 1.00 92.94 88 ILE A CA 1
ATOM 730 C C . ILE A 1 88 ? -20.909 0.692 30.671 1.00 92.94 88 ILE A C 1
ATOM 732 O O . ILE A 1 88 ? -21.045 0.576 31.891 1.00 92.94 88 ILE A O 1
ATOM 736 N N . MET A 1 89 ? -21.620 1.575 29.966 1.00 94.25 89 MET A N 1
ATOM 737 C CA . MET A 1 89 ? -22.587 2.480 30.587 1.00 94.25 89 MET A CA 1
ATOM 738 C C . MET A 1 89 ? -23.715 1.715 31.300 1.00 94.25 89 MET A C 1
ATOM 740 O O . MET A 1 89 ? -24.053 2.035 32.444 1.00 94.25 89 MET A O 1
ATOM 744 N N . LYS A 1 90 ? -24.267 0.672 30.663 1.00 92.81 90 LYS A N 1
ATOM 745 C CA . LYS A 1 90 ? -25.293 -0.202 31.264 1.00 92.81 90 LYS A CA 1
ATOM 746 C C . LYS A 1 90 ? -24.772 -0.898 32.525 1.00 92.81 90 LYS A C 1
ATOM 748 O O . LYS A 1 90 ? -25.460 -0.887 33.546 1.00 92.81 90 LYS A O 1
ATOM 753 N N . ILE A 1 91 ? -23.555 -1.444 32.487 1.00 91.06 91 ILE A N 1
ATOM 754 C CA . ILE A 1 91 ? -22.919 -2.092 33.646 1.00 91.06 91 ILE A CA 1
ATOM 755 C C . ILE A 1 91 ? -22.727 -1.095 34.792 1.00 91.06 91 ILE A C 1
ATOM 757 O O . ILE A 1 91 ? -23.114 -1.386 35.921 1.00 91.06 91 ILE A O 1
ATOM 761 N N . ASN A 1 92 ? -22.199 0.099 34.515 1.00 88.81 92 ASN A N 1
ATOM 762 C CA . ASN A 1 92 ? -21.976 1.121 35.540 1.00 88.81 92 ASN A CA 1
ATOM 763 C C . ASN A 1 92 ? -23.282 1.556 36.217 1.00 88.81 92 ASN A C 1
ATOM 765 O O . ASN A 1 92 ? -23.322 1.746 37.436 1.00 88.81 92 ASN A O 1
ATOM 769 N N . LYS A 1 93 ? -24.374 1.658 35.451 1.00 91.06 93 LYS A N 1
ATOM 770 C CA . LYS A 1 93 ? -25.703 1.939 36.002 1.00 91.06 93 LYS A CA 1
ATOM 771 C C . LYS A 1 93 ? -26.178 0.818 36.933 1.00 91.06 93 LYS A C 1
ATOM 773 O O . LYS A 1 93 ? -26.575 1.100 38.059 1.00 91.06 93 LYS A O 1
ATOM 778 N N . LEU A 1 94 ? -26.063 -0.440 36.504 1.00 89.50 94 LEU A N 1
ATOM 779 C CA . LEU A 1 94 ? -26.439 -1.604 37.318 1.00 89.50 94 LEU A CA 1
ATOM 780 C C . LEU A 1 94 ? -25.608 -1.717 38.603 1.00 89.50 94 LEU A C 1
ATOM 782 O O . LEU A 1 94 ? -26.156 -2.016 39.662 1.00 89.50 94 LEU A O 1
ATOM 786 N N . LEU A 1 95 ? -24.301 -1.451 38.531 1.00 87.38 95 LEU A N 1
ATOM 787 C CA . LEU A 1 95 ? -23.427 -1.422 39.706 1.00 87.38 95 LEU A CA 1
ATOM 788 C C . LEU A 1 95 ? -23.860 -0.331 40.688 1.00 87.38 95 LEU A C 1
ATOM 790 O O . LEU A 1 95 ? -23.970 -0.597 41.883 1.00 87.38 95 LEU A O 1
ATOM 794 N N . THR A 1 96 ? -24.192 0.860 40.187 1.00 86.75 96 THR A N 1
ATOM 795 C CA . THR A 1 96 ? -24.699 1.964 41.015 1.00 86.75 96 THR A CA 1
ATOM 796 C C . THR A 1 96 ? -26.015 1.586 41.702 1.00 86.75 96 THR A C 1
ATOM 798 O O . THR A 1 96 ? -26.167 1.788 42.908 1.00 86.75 96 THR A O 1
ATOM 801 N N . ASP A 1 97 ? -26.952 0.981 40.969 1.00 85.00 97 ASP A N 1
ATOM 802 C CA . ASP A 1 97 ? -28.229 0.516 41.521 1.00 85.00 97 ASP A CA 1
ATOM 803 C C . ASP A 1 97 ? -28.016 -0.572 42.589 1.00 85.00 97 ASP A C 1
ATOM 805 O O . ASP A 1 97 ? -28.627 -0.530 43.662 1.00 85.00 97 ASP A O 1
ATOM 809 N N . SER A 1 98 ? -27.089 -1.505 42.348 1.00 80.44 98 SER A N 1
ATOM 810 C CA . SER A 1 98 ? -26.702 -2.534 43.317 1.00 80.44 98 SER A CA 1
ATOM 811 C C . SER A 1 98 ? -26.066 -1.936 44.574 1.00 80.44 98 SER A C 1
ATOM 813 O O . SER A 1 98 ? -26.387 -2.361 45.683 1.00 80.44 98 SER A O 1
ATOM 815 N N . GLU A 1 99 ? -25.192 -0.935 44.445 1.00 83.06 99 GLU A N 1
ATOM 816 C CA . GLU A 1 99 ? -24.610 -0.236 45.594 1.00 83.06 99 GLU A CA 1
ATOM 817 C C . GLU A 1 99 ? -25.681 0.471 46.431 1.00 83.06 99 GLU A C 1
ATOM 819 O O . GLU A 1 99 ? -25.650 0.419 47.665 1.00 83.06 99 GLU A O 1
ATOM 824 N N . ILE A 1 100 ? -26.659 1.107 45.778 1.00 80.12 100 ILE A N 1
ATOM 825 C CA . ILE A 1 100 ? -27.795 1.741 46.454 1.00 80.12 100 ILE A CA 1
ATOM 826 C C . ILE A 1 100 ? -28.609 0.693 47.222 1.00 80.12 100 ILE A C 1
ATOM 828 O O . ILE A 1 100 ? -28.972 0.936 48.379 1.00 80.12 100 ILE A O 1
ATOM 832 N N . LEU A 1 101 ? -28.877 -0.469 46.618 1.00 77.31 101 LEU A N 1
ATOM 833 C CA . LEU A 1 101 ? -29.586 -1.573 47.270 1.00 77.31 101 LEU A CA 1
ATOM 834 C C . LEU A 1 101 ? -28.817 -2.111 48.481 1.00 77.31 101 LEU A C 1
ATOM 836 O O . LEU A 1 101 ? -29.401 -2.226 49.560 1.00 77.31 101 LEU A O 1
ATOM 840 N N . CYS A 1 102 ? -27.510 -2.349 48.350 1.00 79.75 102 CYS A N 1
ATOM 841 C CA . CYS A 1 102 ? -26.656 -2.772 49.462 1.00 79.75 102 CYS A CA 1
ATOM 842 C C . CYS A 1 102 ? -26.709 -1.767 50.622 1.00 79.75 102 CYS A C 1
ATOM 844 O O . CYS A 1 102 ? -26.982 -2.150 51.761 1.00 79.75 102 CYS A O 1
ATOM 846 N N . ARG A 1 103 ? -26.567 -0.463 50.338 1.00 76.94 103 ARG A N 1
ATOM 847 C CA . ARG A 1 103 ? -26.660 0.594 51.363 1.00 76.94 103 ARG A CA 1
ATOM 848 C C . ARG A 1 103 ? -28.037 0.655 52.032 1.00 76.94 103 ARG A C 1
ATOM 850 O O . ARG A 1 103 ? -28.126 0.987 53.215 1.00 76.94 103 ARG A O 1
ATOM 857 N N . ARG A 1 104 ? -29.125 0.378 51.302 1.00 74.38 104 ARG A N 1
ATOM 858 C CA . ARG A 1 104 ? -30.487 0.324 51.871 1.00 74.38 104 ARG A CA 1
ATOM 859 C C . ARG A 1 104 ? -30.657 -0.875 52.803 1.00 74.38 104 ARG A C 1
ATOM 861 O O . ARG A 1 104 ? -31.124 -0.687 53.924 1.00 74.38 104 ARG A O 1
ATOM 868 N N . LEU A 1 105 ? -30.213 -2.059 52.384 1.00 76.81 105 LEU A N 1
ATOM 869 C CA . LEU A 1 105 ? -30.265 -3.276 53.201 1.00 76.81 105 LEU A CA 1
ATOM 870 C C . LEU A 1 105 ? -29.431 -3.142 54.483 1.00 76.81 105 LEU A C 1
ATOM 872 O O . LEU A 1 105 ? -29.885 -3.527 55.560 1.00 76.81 105 LEU A O 1
ATOM 876 N N . GLU A 1 106 ? -28.248 -2.529 54.413 1.00 75.75 106 GLU A N 1
ATOM 877 C CA . GLU A 1 106 ? -27.436 -2.237 55.603 1.00 75.75 106 GLU A CA 1
ATOM 878 C C . GLU A 1 106 ? -28.128 -1.259 56.569 1.00 75.75 106 GLU A C 1
ATOM 880 O O . GLU A 1 106 ? -28.100 -1.453 57.791 1.00 75.75 106 GLU A O 1
ATOM 885 N N . LYS A 1 107 ? -28.804 -0.229 56.041 1.00 73.06 107 LYS A N 1
ATOM 886 C CA . LYS A 1 107 ? -29.589 0.722 56.848 1.00 73.06 107 LYS A CA 1
ATOM 887 C C . LYS A 1 107 ? -30.813 0.082 57.509 1.00 73.06 107 LYS A C 1
ATOM 889 O O . LYS A 1 107 ? -31.170 0.471 58.619 1.00 73.06 107 LYS A O 1
ATOM 894 N N . GLU A 1 108 ? -31.466 -0.885 56.874 1.00 68.25 108 GLU A N 1
ATOM 895 C CA . GLU A 1 108 ? -32.567 -1.626 57.504 1.00 68.25 108 GLU A CA 1
ATOM 896 C C . GLU A 1 108 ? -32.069 -2.620 58.554 1.00 68.25 108 GLU A C 1
ATOM 898 O O . GLU A 1 108 ? -32.628 -2.692 59.651 1.00 68.25 108 GLU A O 1
ATOM 903 N N . LYS A 1 109 ? -30.956 -3.309 58.283 1.00 63.38 109 LYS A N 1
ATOM 904 C CA . LYS A 1 109 ? -30.332 -4.232 59.239 1.00 63.38 109 LYS A CA 1
ATOM 905 C C . LYS A 1 109 ? -29.915 -3.517 60.530 1.00 63.38 109 LYS A C 1
ATOM 907 O O . LYS A 1 109 ? -30.115 -4.042 61.620 1.00 63.38 109 LYS A O 1
ATOM 912 N N . THR A 1 110 ? -29.413 -2.287 60.430 1.00 59.09 110 THR A N 1
ATOM 913 C CA . THR A 1 110 ? -29.053 -1.450 61.593 1.00 59.09 110 THR A CA 1
ATOM 914 C C . THR A 1 110 ? -30.268 -0.880 62.343 1.00 59.09 110 THR A C 1
ATOM 916 O O . THR A 1 110 ? -30.216 -0.725 63.566 1.00 59.09 110 THR A O 1
ATOM 919 N N . LYS A 1 111 ? -31.399 -0.645 61.663 1.00 54.91 111 LYS A N 1
ATOM 920 C CA . LYS A 1 111 ? -32.673 -0.259 62.304 1.00 54.91 111 LYS A CA 1
ATOM 921 C C . LYS A 1 111 ? -33.373 -1.421 63.025 1.00 54.91 111 LYS A C 1
ATOM 923 O O . LYS A 1 111 ? -34.062 -1.183 64.012 1.00 54.91 111 LYS A O 1
ATOM 928 N N . GLY A 1 112 ? -33.173 -2.666 62.587 1.00 48.31 112 GLY A N 1
ATOM 929 C CA . GLY A 1 112 ? -33.681 -3.861 63.279 1.00 48.31 112 GLY A CA 1
ATOM 930 C C . GLY A 1 112 ? -32.920 -4.208 64.566 1.00 48.31 112 GLY A C 1
ATOM 931 O O . GLY A 1 112 ? -33.507 -4.709 65.520 1.00 48.31 112 GLY A O 1
ATOM 932 N N . ILE A 1 113 ? -31.625 -3.884 64.636 1.00 49.72 113 ILE A N 1
ATOM 933 C CA . ILE A 1 113 ? -30.771 -4.193 65.798 1.00 49.72 113 ILE A CA 1
ATOM 934 C C . ILE A 1 113 ? -31.018 -3.228 66.973 1.00 49.72 113 ILE A C 1
ATOM 936 O O . ILE A 1 113 ? -30.823 -3.587 68.132 1.00 49.72 113 ILE A O 1
ATOM 940 N N . THR A 1 114 ? -31.536 -2.025 66.716 1.00 45.47 114 THR A N 1
ATOM 941 C CA . THR A 1 114 ? -31.764 -1.009 67.761 1.00 45.47 114 THR A CA 1
ATOM 942 C C . THR A 1 114 ? -33.046 -1.203 68.576 1.00 45.47 114 THR A C 1
ATOM 944 O O . THR A 1 114 ? -33.230 -0.502 69.569 1.00 45.47 114 THR A O 1
ATOM 947 N N . LYS A 1 115 ? -33.909 -2.172 68.232 1.00 43.88 115 LYS A N 1
ATOM 948 C CA . LYS A 1 115 ? -35.110 -2.497 69.028 1.00 43.88 115 LYS A CA 1
ATOM 949 C C . LYS A 1 115 ? -35.066 -3.831 69.775 1.00 43.88 115 LYS A C 1
ATOM 951 O O . LYS A 1 115 ? -35.916 -4.033 70.636 1.00 43.88 115 LYS A O 1
ATOM 956 N N . THR A 1 116 ? -34.070 -4.689 69.543 1.00 41.62 116 THR A N 1
ATOM 957 C CA . THR A 1 116 ? -34.068 -6.041 70.142 1.00 41.62 116 THR A CA 1
ATOM 958 C C . THR A 1 116 ? -32.705 -6.510 70.652 1.00 41.62 116 THR A C 1
ATOM 960 O O . THR A 1 116 ? -32.466 -7.707 70.741 1.00 41.62 116 THR A O 1
ATOM 963 N N . GLN A 1 117 ? -31.789 -5.607 71.007 1.00 40.06 117 GLN A N 1
ATOM 964 C CA . GLN A 1 117 ? -30.542 -5.987 71.684 1.00 40.06 117 GLN A CA 1
ATOM 965 C C . GLN A 1 117 ? -30.184 -4.993 72.789 1.00 40.06 117 GLN A C 1
ATOM 967 O O . GLN A 1 117 ? -29.203 -4.260 72.711 1.00 40.06 117 GLN A O 1
ATOM 972 N N . LYS A 1 118 ? -30.998 -4.984 73.850 1.00 44.91 118 LYS A N 1
ATOM 973 C CA . LYS A 1 118 ? -30.554 -4.517 75.172 1.00 44.91 118 LYS A CA 1
ATOM 974 C C . LYS A 1 118 ? -30.022 -5.645 76.057 1.00 44.91 118 LYS A C 1
ATOM 976 O O . LYS A 1 118 ? -29.451 -5.364 77.099 1.00 44.91 118 LYS A O 1
ATOM 981 N N . GLU A 1 119 ? -30.133 -6.902 75.638 1.00 46.56 119 GLU A N 1
ATOM 982 C CA . GLU A 1 119 ? -29.682 -8.040 76.436 1.00 46.56 119 GLU A CA 1
ATOM 983 C C . GLU A 1 119 ? -29.181 -9.157 75.528 1.00 46.56 119 GLU A C 1
ATOM 985 O O . GLU A 1 119 ? -29.934 -10.054 75.176 1.00 46.56 119 GLU A O 1
ATOM 990 N N . THR A 1 120 ? -27.908 -9.136 75.135 1.00 37.44 120 THR A N 1
ATOM 991 C CA . THR A 1 120 ? -27.089 -10.349 75.270 1.00 37.44 120 THR A CA 1
ATOM 992 C C . THR A 1 120 ? -25.609 -10.035 75.137 1.00 37.44 120 THR A C 1
ATOM 994 O O . THR A 1 120 ? -25.140 -9.393 74.201 1.00 37.44 120 THR A O 1
ATOM 997 N N . ASN A 1 121 ? -24.899 -10.512 76.147 1.00 38.44 121 ASN A N 1
ATOM 998 C CA . ASN A 1 121 ? -23.477 -10.410 76.370 1.00 38.44 121 ASN A CA 1
ATOM 999 C C . ASN A 1 121 ? -22.617 -10.920 75.208 1.00 38.44 121 ASN A C 1
ATOM 1001 O O . ASN A 1 121 ? -22.881 -11.960 74.613 1.00 38.44 121 ASN A O 1
ATOM 1005 N N . GLN A 1 122 ? -21.514 -10.196 75.008 1.00 50.97 122 GLN A N 1
ATOM 1006 C CA . GLN A 1 122 ? -20.161 -10.724 74.830 1.00 50.97 122 GLN A CA 1
ATOM 1007 C C . GLN A 1 122 ? -20.028 -12.051 74.066 1.00 50.97 122 GLN A C 1
ATOM 1009 O O . GLN A 1 122 ? -20.068 -13.134 74.642 1.00 50.97 122 GLN A O 1
ATOM 1014 N N . LYS A 1 123 ? -19.644 -11.947 72.794 1.00 40.62 123 LYS A N 1
ATOM 1015 C CA . LYS A 1 123 ? -18.575 -12.780 72.227 1.00 40.62 123 LYS A CA 1
ATOM 1016 C C . LYS A 1 123 ? -17.984 -12.065 71.019 1.00 40.62 123 LYS A C 1
ATOM 1018 O O . LYS A 1 123 ? -18.424 -12.219 69.886 1.00 40.62 123 LYS A O 1
ATOM 1023 N N . ILE A 1 124 ? -16.959 -11.258 71.290 1.00 42.00 124 ILE A N 1
ATOM 1024 C CA . ILE A 1 124 ? -16.024 -10.789 70.269 1.00 42.00 124 ILE A CA 1
ATOM 1025 C C . ILE A 1 124 ? -15.246 -12.027 69.819 1.00 42.00 124 ILE A C 1
ATOM 1027 O O . ILE A 1 124 ? -14.243 -12.407 70.423 1.00 42.00 124 ILE A O 1
ATOM 1031 N N . ILE A 1 125 ? -15.730 -12.695 68.775 1.00 49.88 125 ILE A N 1
ATOM 1032 C CA . ILE A 1 125 ? -14.909 -13.643 68.031 1.00 49.88 125 ILE A CA 1
ATOM 1033 C C . ILE A 1 125 ? -13.912 -12.780 67.261 1.00 49.88 125 ILE A C 1
ATOM 1035 O O . ILE A 1 125 ? -14.249 -12.170 66.248 1.00 49.88 125 ILE A O 1
ATOM 1039 N N . LYS A 1 126 ? -12.686 -12.679 67.786 1.00 49.38 126 LYS A N 1
ATOM 1040 C CA . LYS A 1 126 ? -11.537 -12.149 67.048 1.00 49.38 126 LYS A CA 1
ATOM 1041 C C . LYS A 1 126 ? -11.407 -12.965 65.762 1.00 49.38 126 LYS A C 1
ATOM 1043 O O . LYS A 1 126 ? -10.898 -14.086 65.800 1.00 49.38 126 LYS A O 1
ATOM 1048 N N . LEU A 1 127 ? -11.853 -12.417 64.631 1.00 42.22 127 LEU A N 1
ATOM 1049 C CA . LEU A 1 127 ? -11.421 -12.926 63.339 1.00 42.22 127 LEU A CA 1
ATOM 1050 C C . LEU A 1 127 ? -9.900 -12.774 63.300 1.00 42.22 127 LEU A C 1
ATOM 1052 O O . LEU A 1 127 ? -9.367 -11.665 63.372 1.00 42.22 127 LEU A O 1
ATOM 1056 N N . LYS A 1 128 ? -9.205 -13.914 63.230 1.00 53.31 128 LYS A N 1
ATOM 1057 C CA . LYS A 1 128 ? -7.797 -13.964 62.841 1.00 53.31 128 LYS A CA 1
ATOM 1058 C C . LYS A 1 128 ? -7.636 -13.093 61.591 1.00 53.31 128 LYS A C 1
ATOM 1060 O O . LYS A 1 128 ? -8.457 -13.238 60.683 1.00 53.31 128 LYS A O 1
ATOM 1065 N N . PRO A 1 129 ? -6.604 -12.237 61.507 1.00 46.16 129 PRO A N 1
ATOM 1066 C CA . PRO A 1 129 ? -6.285 -11.595 60.245 1.00 46.16 129 PRO A CA 1
ATOM 1067 C C . PRO A 1 129 ? -6.067 -12.719 59.233 1.00 46.16 129 PRO A C 1
ATOM 1069 O O . PRO A 1 129 ? -5.142 -13.522 59.384 1.00 46.16 129 PRO A O 1
ATOM 1072 N N . GLN A 1 130 ? -6.964 -12.831 58.249 1.00 44.69 130 GLN A N 1
ATOM 1073 C CA . GLN A 1 130 ? -6.683 -13.628 57.068 1.00 44.69 130 GLN A CA 1
ATOM 1074 C C . GLN A 1 130 ? -5.379 -13.066 56.522 1.00 44.69 130 GLN A C 1
ATOM 1076 O O . GLN A 1 130 ? -5.287 -11.886 56.173 1.00 44.69 130 GLN A O 1
ATOM 1081 N N . LYS A 1 131 ? -4.337 -13.901 56.576 1.00 43.84 131 LYS A N 1
ATOM 1082 C CA . LYS A 1 131 ? -3.068 -13.639 55.920 1.00 43.84 131 LYS A CA 1
ATOM 1083 C C . LYS A 1 131 ? -3.430 -13.219 54.505 1.00 43.84 131 LYS A C 1
ATOM 1085 O O . LYS A 1 131 ? -3.981 -14.027 53.767 1.00 43.84 131 LYS A O 1
ATOM 1090 N N . LYS A 1 132 ? -3.139 -11.962 54.156 1.00 47.47 132 LYS A N 1
ATOM 1091 C CA . LYS A 1 132 ? -2.960 -11.578 52.761 1.00 47.47 132 LYS A CA 1
ATOM 1092 C C . LYS A 1 132 ? -2.055 -12.655 52.186 1.00 47.47 132 LYS A C 1
ATOM 1094 O O . LYS A 1 132 ? -0.915 -12.781 52.645 1.00 47.47 132 LYS A O 1
ATOM 1099 N N . GLU A 1 133 ? -2.589 -13.486 51.297 1.00 45.88 133 GLU A N 1
ATOM 1100 C CA . GLU A 1 133 ? -1.755 -14.327 50.461 1.00 45.88 133 GLU A CA 1
ATOM 1101 C C . GLU A 1 133 ? -0.702 -13.389 49.902 1.00 45.88 133 GLU A C 1
ATOM 1103 O O . GLU A 1 133 ? -1.012 -12.358 49.293 1.00 45.88 133 GLU A O 1
ATOM 1108 N N . LYS A 1 134 ? 0.552 -13.673 50.255 1.00 46.81 134 LYS A N 1
ATOM 1109 C CA . LYS A 1 134 ? 1.686 -13.061 49.597 1.00 46.81 134 LYS A CA 1
ATOM 1110 C C . LYS A 1 134 ? 1.477 -13.412 48.132 1.00 46.81 134 LYS A C 1
ATOM 1112 O O . LYS A 1 134 ? 1.767 -14.536 47.742 1.00 46.81 134 LYS A O 1
ATOM 1117 N N . ARG A 1 135 ? 0.912 -12.483 47.351 1.00 46.44 135 ARG A N 1
ATOM 1118 C CA . ARG A 1 135 ? 1.056 -12.486 45.900 1.00 46.44 135 ARG A CA 1
ATOM 1119 C C . ARG A 1 135 ? 2.551 -12.565 45.707 1.00 46.44 135 ARG A C 1
ATOM 1121 O O . ARG A 1 135 ? 3.263 -11.605 46.008 1.00 46.44 135 ARG A O 1
ATOM 1128 N N . ASN A 1 136 ? 3.015 -13.760 45.373 1.00 45.88 136 ASN A N 1
ATOM 1129 C CA . ASN A 1 136 ? 4.394 -13.986 45.036 1.00 45.88 136 ASN A CA 1
ATOM 1130 C C . ASN A 1 136 ? 4.672 -13.001 43.905 1.00 45.88 136 ASN A C 1
ATOM 1132 O O . ASN A 1 136 ? 4.101 -13.117 42.821 1.00 45.88 136 ASN A O 1
ATOM 1136 N N . LEU A 1 137 ? 5.480 -11.980 44.200 1.00 48.31 137 LEU A N 1
ATOM 1137 C CA . LEU A 1 137 ? 6.170 -11.170 43.209 1.00 48.31 137 LEU A CA 1
ATOM 1138 C C . LEU A 1 137 ? 7.117 -12.127 42.474 1.00 48.31 137 LEU A C 1
ATOM 1140 O O . LEU A 1 137 ? 8.320 -12.150 42.695 1.00 48.31 137 LEU A O 1
ATOM 1144 N N . ILE A 1 138 ? 6.550 -13.000 41.653 1.00 52.91 138 ILE A N 1
ATOM 1145 C CA . ILE A 1 138 ? 7.277 -13.808 40.695 1.00 52.91 138 ILE A CA 1
ATOM 1146 C C . ILE A 1 138 ? 7.273 -12.995 39.402 1.00 52.91 138 ILE A C 1
ATOM 1148 O O . ILE A 1 138 ? 6.432 -13.110 38.514 1.00 52.91 138 ILE A O 1
ATOM 1152 N N . ASN A 1 139 ? 8.171 -12.013 39.474 1.00 66.44 139 ASN A N 1
ATOM 1153 C CA . ASN A 1 139 ? 9.077 -11.482 38.471 1.00 66.44 139 ASN A CA 1
ATOM 1154 C C . ASN A 1 139 ? 8.704 -11.716 37.007 1.00 66.44 139 ASN A C 1
ATOM 1156 O O . ASN A 1 139 ? 8.974 -12.769 36.433 1.00 66.44 139 ASN A O 1
ATOM 1160 N N . ASN A 1 140 ? 8.257 -10.630 36.374 1.00 68.56 140 ASN A N 1
ATOM 1161 C CA . ASN A 1 140 ? 8.261 -10.428 34.923 1.00 68.56 140 ASN A CA 1
ATOM 1162 C C . ASN A 1 140 ? 9.615 -10.792 34.269 1.00 68.56 140 ASN A C 1
ATOM 1164 O O . ASN A 1 140 ? 9.660 -11.069 33.074 1.00 68.56 140 ASN A O 1
ATOM 1168 N N . ASP A 1 141 ? 10.709 -10.827 35.039 1.00 73.00 141 ASP A N 1
ATOM 1169 C CA . ASP A 1 141 ? 12.017 -11.292 34.575 1.00 73.00 141 ASP A CA 1
ATOM 1170 C C . ASP A 1 141 ? 12.057 -12.795 34.258 1.00 73.00 141 ASP A C 1
ATOM 1172 O O . ASP A 1 141 ? 12.680 -13.162 33.267 1.00 73.00 141 ASP A O 1
ATOM 1176 N N . MET A 1 142 ? 11.332 -13.655 34.989 1.00 77.94 142 MET A N 1
ATOM 1177 C CA . MET A 1 142 ? 11.290 -15.098 34.684 1.00 77.94 142 MET A CA 1
ATOM 1178 C C . MET A 1 142 ? 10.504 -15.398 33.403 1.00 77.94 142 MET A C 1
ATOM 1180 O O . MET A 1 142 ? 10.887 -16.269 32.628 1.00 77.94 142 MET A O 1
ATOM 1184 N N . VAL A 1 143 ? 9.438 -14.633 33.136 1.00 82.38 143 VAL A N 1
ATOM 1185 C CA . VAL A 1 143 ? 8.695 -14.702 31.864 1.00 82.38 143 VAL A CA 1
ATOM 1186 C C . VAL A 1 143 ? 9.636 -14.423 30.689 1.00 82.38 143 VAL A C 1
ATOM 1188 O O . VAL A 1 143 ? 9.607 -15.121 29.678 1.0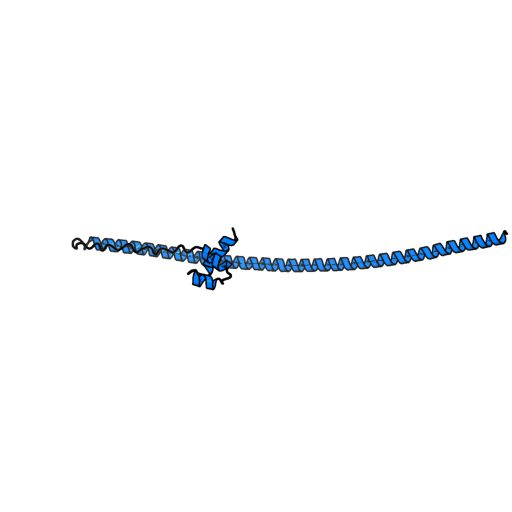0 82.38 143 VAL A O 1
ATOM 1191 N N . PHE A 1 144 ? 10.504 -13.421 30.838 1.00 82.38 144 PHE A N 1
ATOM 1192 C CA . PHE A 1 144 ? 11.448 -13.037 29.796 1.00 82.38 144 PHE A CA 1
ATOM 1193 C C . PHE A 1 144 ? 12.613 -14.020 29.653 1.00 82.38 144 PHE A C 1
ATOM 1195 O O . PHE A 1 144 ? 13.024 -14.311 28.535 1.00 82.38 144 PHE A O 1
ATOM 1202 N N . GLU A 1 145 ? 13.119 -14.565 30.757 1.00 83.38 145 GLU A N 1
ATOM 1203 C CA . GLU A 1 145 ? 14.153 -15.603 30.742 1.00 83.38 145 GLU A CA 1
ATOM 1204 C C . GLU A 1 145 ? 13.665 -16.864 30.015 1.00 83.38 145 GLU A C 1
ATOM 1206 O O . GLU A 1 145 ? 14.355 -17.380 29.137 1.00 83.38 145 GLU A O 1
ATOM 1211 N N . TYR A 1 146 ? 12.433 -17.313 30.278 1.00 87.06 146 TYR A N 1
ATOM 1212 C CA . TYR A 1 146 ? 11.848 -18.433 29.538 1.00 87.06 146 TYR A CA 1
ATOM 1213 C C . TYR A 1 146 ? 11.621 -18.119 28.058 1.00 87.06 146 TYR A C 1
ATOM 1215 O O . TYR A 1 146 ? 11.845 -18.985 27.214 1.00 87.06 146 TYR A O 1
ATOM 1223 N N . PHE A 1 147 ? 11.244 -16.882 27.734 1.00 85.31 147 PHE A N 1
ATOM 1224 C CA . PHE A 1 147 ? 11.122 -16.445 26.347 1.00 85.31 147 PHE A CA 1
ATOM 1225 C C . PHE A 1 147 ? 12.478 -16.435 25.619 1.00 85.31 147 PHE A C 1
ATOM 1227 O O . PHE A 1 147 ? 12.563 -16.906 24.488 1.00 85.31 147 PHE A O 1
ATOM 1234 N N . GLN A 1 148 ? 13.556 -15.970 26.263 1.00 85.31 148 GLN A N 1
ATOM 1235 C CA . GLN A 1 148 ? 14.910 -16.033 25.690 1.00 85.31 148 GLN A CA 1
ATOM 1236 C C . GLN A 1 148 ? 15.420 -17.466 25.523 1.00 85.31 148 GLN A C 1
ATOM 1238 O O . GLN A 1 148 ? 16.132 -17.754 24.565 1.00 85.31 148 GLN A O 1
ATOM 1243 N N . ASN A 1 149 ? 15.007 -18.371 26.409 1.00 87.69 149 ASN A N 1
ATOM 1244 C CA . ASN A 1 149 ? 15.311 -19.797 26.314 1.00 87.69 149 ASN A CA 1
ATOM 1245 C C . ASN A 1 149 ? 14.486 -20.528 25.232 1.00 87.69 149 ASN A C 1
ATOM 1247 O O . ASN A 1 149 ? 14.625 -21.740 25.082 1.00 87.69 149 ASN A O 1
ATOM 1251 N N . GLY A 1 150 ? 13.641 -19.815 24.476 1.00 86.50 150 GLY A N 1
ATOM 1252 C CA . GLY A 1 150 ? 12.909 -20.353 23.328 1.00 86.50 150 GLY A CA 1
ATOM 1253 C C . GLY A 1 150 ? 11.643 -21.136 23.676 1.00 86.50 150 GLY A C 1
ATOM 1254 O O . GLY A 1 150 ? 11.131 -21.848 22.815 1.00 86.50 150 GLY A O 1
ATOM 1255 N N . LEU A 1 151 ? 11.131 -21.023 24.908 1.00 89.38 151 LEU A N 1
ATOM 1256 C CA . LEU A 1 151 ? 9.869 -21.661 25.286 1.00 89.38 151 LEU A CA 1
ATOM 1257 C C . LEU A 1 151 ? 8.688 -20.978 24.586 1.00 89.38 151 LEU A C 1
ATOM 1259 O O . LEU A 1 151 ? 8.666 -19.758 24.393 1.00 89.38 151 LEU A O 1
ATOM 1263 N N . SER A 1 152 ? 7.674 -21.769 24.244 1.00 89.94 152 SER A N 1
ATOM 1264 C CA . SER A 1 152 ? 6.422 -21.259 23.691 1.00 89.94 152 SER A CA 1
ATOM 1265 C C . SER A 1 152 ? 5.609 -20.506 24.750 1.00 89.94 152 SER A C 1
ATOM 1267 O O . SER A 1 152 ? 5.689 -20.783 25.947 1.00 89.94 152 SER A O 1
ATOM 1269 N N . LEU A 1 153 ? 4.775 -19.559 24.313 1.00 89.06 153 LEU A N 1
ATOM 1270 C CA . LEU A 1 153 ? 3.949 -18.741 25.214 1.00 89.06 153 LEU A CA 1
ATOM 1271 C C . LEU A 1 153 ? 3.037 -19.591 26.115 1.00 89.06 153 LEU A C 1
ATOM 1273 O O . LEU A 1 153 ? 2.824 -19.248 27.275 1.00 89.06 153 LEU A O 1
ATOM 1277 N N . SER A 1 154 ? 2.543 -20.719 25.601 1.00 87.69 154 SER A N 1
ATOM 1278 C CA . SER A 1 154 ? 1.725 -21.676 26.351 1.00 87.69 154 SER A CA 1
ATOM 1279 C C . SER A 1 154 ? 2.513 -22.385 27.458 1.00 87.69 154 SER A C 1
ATOM 1281 O O . SER A 1 154 ? 2.005 -22.533 28.564 1.00 87.69 154 SER A O 1
ATOM 1283 N N . GLU A 1 155 ? 3.770 -22.760 27.208 1.00 87.50 155 GLU A N 1
ATOM 1284 C CA . GLU A 1 155 ? 4.635 -23.377 28.226 1.00 87.50 155 GLU A CA 1
ATOM 1285 C C . GLU A 1 155 ? 5.044 -22.371 29.308 1.00 87.50 155 GLU A C 1
ATOM 1287 O O . GLU A 1 155 ? 5.175 -22.715 30.483 1.00 87.50 155 GLU A O 1
ATOM 1292 N N . ILE A 1 156 ? 5.237 -21.106 28.927 1.00 87.19 156 ILE A N 1
ATOM 1293 C CA . ILE A 1 156 ? 5.511 -20.025 29.879 1.00 87.19 156 ILE A CA 1
ATOM 1294 C C . ILE A 1 156 ? 4.272 -19.770 30.747 1.00 87.19 156 ILE A C 1
ATOM 1296 O O . ILE A 1 156 ? 4.412 -19.584 31.956 1.00 87.19 156 ILE A O 1
ATOM 1300 N N . ALA A 1 157 ? 3.070 -19.806 30.164 1.00 86.62 157 ALA A N 1
ATOM 1301 C CA . ALA A 1 157 ? 1.803 -19.649 30.881 1.00 86.62 157 ALA A CA 1
ATOM 1302 C C . ALA A 1 157 ? 1.634 -20.712 31.967 1.00 86.62 157 ALA A C 1
ATOM 1304 O O . ALA A 1 157 ? 1.393 -20.380 33.128 1.00 86.62 157 ALA A O 1
ATOM 1305 N N . GLU A 1 158 ? 1.875 -21.973 31.609 1.00 86.25 158 GLU A N 1
ATOM 1306 C CA . GLU A 1 158 ? 1.798 -23.107 32.529 1.00 86.25 158 GLU A CA 1
ATOM 1307 C C . GLU A 1 158 ? 2.822 -23.006 33.672 1.00 86.25 158 GLU A C 1
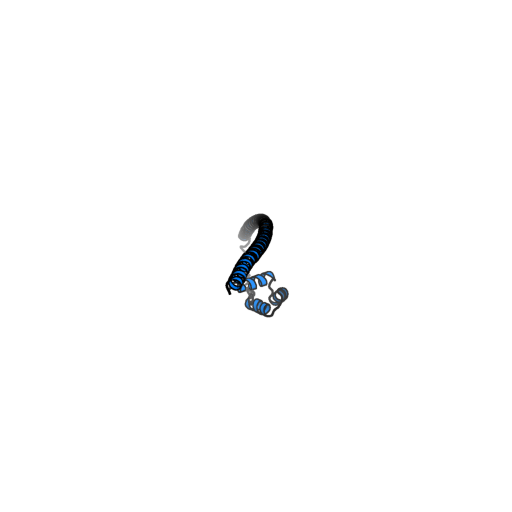ATOM 1309 O O . GLU A 1 158 ? 2.515 -23.324 34.819 1.00 86.25 158 GLU A O 1
ATOM 1314 N N . LYS A 1 159 ? 4.032 -22.503 33.392 1.00 83.88 159 LYS A N 1
ATOM 1315 C CA . LYS A 1 159 ? 5.105 -22.372 34.395 1.00 83.88 159 LYS A CA 1
ATOM 1316 C C . LYS A 1 159 ? 4.998 -21.138 35.284 1.00 83.88 159 LYS A C 1
ATOM 1318 O O . LYS A 1 159 ? 5.561 -21.132 36.377 1.00 83.88 159 LYS A O 1
ATOM 1323 N N . THR A 1 160 ? 4.349 -20.076 34.811 1.00 81.62 160 THR A N 1
ATOM 1324 C CA . THR A 1 160 ? 4.314 -18.777 35.505 1.00 81.62 160 THR A CA 1
ATOM 1325 C C . THR A 1 160 ? 2.960 -18.447 36.124 1.00 81.62 160 THR A C 1
ATOM 1327 O O . THR A 1 160 ? 2.856 -17.413 36.785 1.00 81.62 160 THR A O 1
ATOM 1330 N N . ASP A 1 161 ? 1.965 -19.327 35.954 1.00 83.00 161 ASP A N 1
ATOM 1331 C CA . ASP A 1 161 ? 0.574 -19.121 36.381 1.00 83.00 161 ASP A CA 1
ATOM 1332 C C . ASP A 1 161 ? 0.021 -17.784 35.851 1.00 83.00 161 ASP A C 1
ATOM 1334 O O . ASP A 1 161 ? -0.572 -16.974 36.565 1.00 83.00 161 ASP A O 1
ATOM 1338 N N . LYS A 1 162 ? 0.324 -17.508 34.576 1.00 82.75 162 LYS A N 1
ATOM 1339 C CA . LYS A 1 162 ? -0.098 -16.310 33.841 1.00 82.75 162 LYS A CA 1
ATOM 1340 C C . LYS A 1 162 ? -0.870 -16.718 32.605 1.00 82.75 162 LYS A C 1
ATOM 1342 O O . LYS A 1 162 ? -0.580 -17.738 31.989 1.00 82.75 162 LYS A O 1
ATOM 1347 N N . SER A 1 163 ? -1.818 -15.887 32.197 1.00 87.62 163 SER A N 1
ATOM 1348 C CA . SER A 1 163 ? -2.461 -16.052 30.899 1.00 87.62 163 SER A CA 1
ATOM 1349 C C . SER A 1 163 ? -1.486 -15.739 29.759 1.00 87.62 163 SER A C 1
ATOM 1351 O O . SER A 1 163 ? -0.551 -14.945 29.901 1.00 87.62 163 SER A O 1
ATOM 1353 N N . VAL A 1 164 ? -1.731 -16.330 28.588 1.00 87.50 164 VAL A N 1
ATOM 1354 C CA . VAL A 1 164 ? -0.926 -16.079 27.380 1.00 87.50 164 VAL A CA 1
ATOM 1355 C C . VAL A 1 164 ? -0.910 -14.586 27.020 1.00 87.50 164 VAL A C 1
ATOM 1357 O O . VAL A 1 164 ? 0.148 -14.045 26.710 1.00 87.50 164 VAL A O 1
ATOM 1360 N N . GLY A 1 165 ? -2.043 -13.891 27.168 1.00 86.00 165 GLY A N 1
ATOM 1361 C CA . GLY A 1 165 ? -2.130 -12.448 26.916 1.00 86.00 165 GLY A CA 1
ATOM 1362 C C . GLY A 1 165 ? -1.295 -11.601 27.885 1.00 86.00 165 GLY A C 1
ATOM 1363 O O . GLY A 1 165 ? -0.683 -10.617 27.475 1.00 86.00 165 GLY A O 1
ATOM 1364 N N . GLU A 1 166 ? -1.196 -11.992 29.160 1.00 82.06 166 GLU A N 1
ATOM 1365 C CA . GLU A 1 166 ? -0.314 -11.310 30.119 1.00 82.06 166 GLU A CA 1
ATOM 1366 C C . GLU A 1 166 ? 1.165 -11.491 29.759 1.00 82.06 166 GLU A C 1
ATOM 1368 O O . GLU A 1 166 ? 1.958 -10.564 29.922 1.00 82.06 166 GLU A O 1
ATOM 1373 N N . ILE A 1 167 ? 1.543 -12.658 29.238 1.00 87.38 167 ILE A N 1
ATOM 1374 C CA . ILE A 1 167 ? 2.911 -12.935 28.785 1.00 87.38 167 ILE A CA 1
ATOM 1375 C C . ILE A 1 167 ? 3.251 -12.109 27.543 1.00 87.38 167 ILE A C 1
ATOM 1377 O O . ILE A 1 167 ? 4.306 -11.471 27.510 1.00 87.38 167 ILE A O 1
ATOM 1381 N N . GLU A 1 168 ? 2.357 -12.060 26.552 1.00 87.19 168 GLU A N 1
ATOM 1382 C CA . GLU A 1 168 ? 2.521 -11.221 25.357 1.00 87.19 168 GLU A CA 1
ATOM 1383 C C . GLU A 1 168 ? 2.680 -9.745 25.722 1.00 87.19 168 GLU A C 1
ATOM 1385 O O . GLU A 1 168 ? 3.574 -9.065 25.212 1.00 87.19 168 GLU A O 1
ATOM 1390 N N . PHE A 1 169 ? 1.867 -9.267 26.665 1.00 86.06 169 PHE A N 1
ATOM 1391 C CA . PHE A 1 169 ? 1.951 -7.906 27.173 1.00 86.06 169 PHE A CA 1
ATOM 1392 C C . PHE A 1 169 ? 3.302 -7.624 27.849 1.00 86.06 169 PHE A C 1
ATOM 1394 O O . PHE A 1 169 ? 3.953 -6.624 27.543 1.00 86.06 169 PHE A O 1
ATOM 1401 N N . ILE A 1 170 ? 3.773 -8.522 28.724 1.00 85.44 170 ILE A N 1
ATOM 1402 C CA . ILE A 1 170 ? 5.065 -8.379 29.418 1.00 85.44 170 ILE A CA 1
ATOM 1403 C C . ILE A 1 170 ? 6.238 -8.361 28.424 1.00 85.44 170 ILE A C 1
ATOM 1405 O O . ILE A 1 170 ? 7.140 -7.529 28.554 1.00 85.44 170 ILE A O 1
ATOM 1409 N N . ILE A 1 171 ? 6.228 -9.240 27.417 1.00 85.75 171 ILE A N 1
ATOM 1410 C CA . ILE A 1 171 ? 7.263 -9.281 26.372 1.00 85.75 171 ILE A CA 1
ATOM 1411 C C . ILE A 1 171 ? 7.215 -8.006 25.516 1.00 85.75 171 ILE A C 1
ATOM 1413 O O . ILE A 1 171 ? 8.259 -7.411 25.231 1.00 85.75 171 ILE A O 1
ATOM 1417 N N . GLY A 1 172 ? 6.015 -7.562 25.132 1.00 82.94 172 GLY A N 1
ATOM 1418 C CA . GLY A 1 172 ? 5.802 -6.369 24.313 1.00 82.94 172 GLY A CA 1
ATOM 1419 C C . GLY A 1 172 ? 6.319 -5.091 24.973 1.00 82.94 172 GLY A C 1
ATOM 1420 O O . GLY A 1 172 ? 7.018 -4.306 24.334 1.00 82.94 172 GLY A O 1
ATOM 1421 N N . LEU A 1 173 ? 6.070 -4.918 26.274 1.00 79.81 173 LEU A N 1
ATOM 1422 C CA . LEU A 1 173 ? 6.540 -3.756 27.034 1.00 79.81 173 LEU A CA 1
ATOM 1423 C C . LEU A 1 173 ? 8.070 -3.642 27.108 1.00 79.81 173 LEU A C 1
ATOM 1425 O O . LEU A 1 173 ? 8.592 -2.535 27.228 1.00 79.81 173 LEU A O 1
ATOM 1429 N N . ARG A 1 174 ? 8.799 -4.764 27.052 1.00 72.25 174 ARG A N 1
ATOM 1430 C CA . ARG A 1 174 ? 10.267 -4.775 27.158 1.00 72.25 174 ARG A CA 1
ATOM 1431 C C . ARG A 1 174 ? 10.967 -4.606 25.809 1.00 72.25 174 ARG A C 1
ATOM 1433 O O . ARG A 1 174 ? 12.061 -4.065 25.796 1.00 72.25 174 ARG A O 1
ATOM 1440 N N . LYS A 1 175 ? 10.344 -5.005 24.691 1.00 65.75 175 LYS A N 1
ATOM 1441 C CA . LYS A 1 175 ? 10.867 -4.750 23.328 1.00 65.75 175 LYS A CA 1
ATOM 1442 C C . LYS A 1 175 ? 10.850 -3.269 22.929 1.00 65.75 175 LYS A C 1
ATOM 1444 O O . LYS A 1 175 ? 11.549 -2.890 21.998 1.00 65.75 175 LYS A O 1
ATOM 1449 N N . LEU A 1 176 ? 10.024 -2.462 23.594 1.00 53.88 176 LEU A N 1
ATOM 1450 C CA . LEU A 1 176 ? 9.872 -1.023 23.347 1.00 53.88 176 LEU A CA 1
ATOM 1451 C C . LEU A 1 176 ? 10.842 -0.151 24.170 1.00 53.88 176 LEU A C 1
ATOM 1453 O O . LEU A 1 176 ? 10.801 1.072 24.046 1.00 53.88 176 LEU A O 1
ATOM 1457 N N . ARG A 1 177 ? 11.679 -0.762 25.018 1.00 49.41 177 ARG A N 1
ATOM 1458 C CA . ARG A 1 177 ? 12.747 -0.110 25.788 1.00 49.41 177 ARG A CA 1
ATOM 1459 C C . ARG A 1 177 ? 14.102 -0.413 25.173 1.00 49.41 177 ARG A C 1
ATOM 1461 O O . ARG A 1 177 ? 14.947 0.503 25.224 1.00 49.41 177 ARG A O 1
#

Sequence (177 aa):
MEKLILIIGIFISIFSLLLILFSKDKKKTNILNNNEISNELELEYRDLKNQILDLTREFNRTANFNTNLLDEKTAYLNEIREDIDEKIMKINKLLTDSEILCRRLEKEKTKGITKTQKETNQKIIKLKPQKKEKRNLINNDMVFEYFQNGLSLSEIAEKTDKSVGEIEFIIGLRKLR

Radius of gyration: 48.65 Å; chains: 1; bounding box: 93×39×149 Å

Secondary structure (DSSP, 8-state):
-HHHHHHHHHHHHHHHHHHHHHHHHHHHHHHHHHHHHHHHHHHHHHHHHHHHHHHHHHHHHHHHHHHHHHHHHHHHHHHHHHHHHHHHHHHHHHHHHHHHHHHHHHHHHHHHHTSS-SS--------------------HHHHHHHHHTT--HHHHHHHHT--HHHHHHHHHHHHT-

Foldseek 3Di:
DVVVVVVVVVVVVVVVVVVVVVVVVVVVVVVVVVVVVVVVVVVVVVVVVVVVVVVVVVVVVVVVVVVVVVVVVVVVVVVVVVVVVVVVVVVVVVVVVVVVVVVVVVVVVVVVCVPPPPDDDDDPPPDDPPPPPPPPPPDLVVLVVCVVVVDDLVVSCVVVVHDSVVSVVSVVVVVVD